Protein AF-A0A1E4TMN1-F1 (afdb_monomer_lite)

Radius of gyration: 14.39 Å; chains: 1; bounding box: 33×25×43 Å

Structure (mmCIF, N/CA/C/O backbone):
data_AF-A0A1E4TMN1-F1
#
_entry.id   AF-A0A1E4TMN1-F1
#
loop_
_atom_site.group_PDB
_atom_site.id
_atom_site.type_symbol
_atom_site.label_atom_id
_atom_site.label_alt_id
_atom_site.label_comp_id
_atom_site.label_asym_id
_atom_site.label_entity_id
_atom_site.label_seq_id
_atom_site.pdbx_PDB_ins_code
_atom_site.Cartn_x
_atom_site.Cartn_y
_atom_site.Cartn_z
_atom_site.occupancy
_atom_site.B_iso_or_equiv
_atom_site.auth_seq_id
_atom_site.auth_comp_id
_atom_site.auth_asym_id
_atom_site.auth_atom_id
_atom_site.pdbx_PDB_model_num
ATOM 1 N N . SER A 1 1 ? -0.418 -2.434 -22.686 1.00 53.75 1 SER A N 1
ATOM 2 C CA . SER A 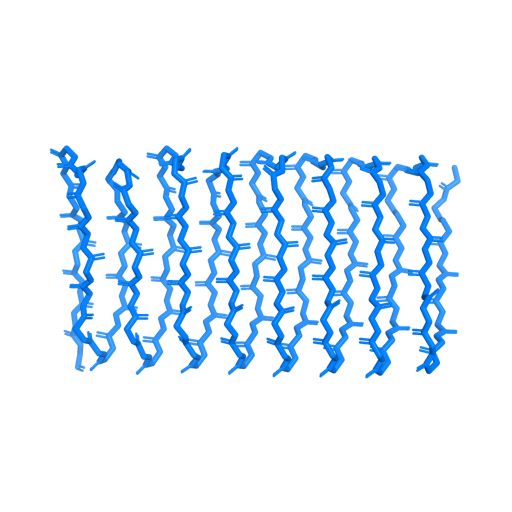1 1 ? 0.426 -3.579 -22.286 1.00 53.75 1 SER A CA 1
ATOM 3 C C . SER A 1 1 ? 0.476 -3.662 -20.768 1.00 53.75 1 SER A C 1
ATOM 5 O O . SER A 1 1 ? 0.519 -2.627 -20.107 1.00 53.75 1 SER A O 1
ATOM 7 N N . ALA A 1 2 ? 0.395 -4.876 -20.222 1.00 59.25 2 ALA A N 1
ATOM 8 C CA . ALA A 1 2 ? 0.500 -5.163 -18.793 1.00 59.25 2 ALA A CA 1
ATOM 9 C C . ALA A 1 2 ? 1.875 -5.804 -18.544 1.00 59.25 2 ALA A C 1
ATOM 11 O O . ALA A 1 2 ? 2.027 -6.998 -18.797 1.00 59.25 2 ALA A O 1
ATOM 12 N N . PRO A 1 3 ? 2.911 -5.026 -18.180 1.00 71.12 3 PRO A N 1
ATOM 13 C CA . PRO A 1 3 ? 4.220 -5.605 -17.929 1.00 71.12 3 PRO A CA 1
ATOM 14 C C . PRO A 1 3 ? 4.171 -6.442 -16.647 1.00 71.12 3 PRO A C 1
ATOM 16 O O . PRO A 1 3 ? 3.643 -5.999 -15.627 1.00 71.12 3 PRO A O 1
ATOM 19 N N . ALA A 1 4 ? 4.727 -7.648 -16.711 1.00 79.69 4 ALA A N 1
ATOM 20 C CA . ALA A 1 4 ? 4.981 -8.485 -15.550 1.00 79.69 4 ALA A CA 1
ATOM 21 C C . ALA A 1 4 ? 6.488 -8.489 -15.284 1.00 79.69 4 ALA A C 1
ATOM 23 O O . ALA A 1 4 ? 7.275 -8.711 -16.206 1.00 79.69 4 ALA A O 1
ATOM 24 N N . ALA A 1 5 ? 6.896 -8.229 -14.045 1.00 77.44 5 ALA A N 1
ATOM 25 C CA . ALA A 1 5 ? 8.299 -8.258 -13.653 1.00 77.44 5 ALA A CA 1
ATOM 26 C C . ALA A 1 5 ? 8.481 -9.060 -12.363 1.00 77.44 5 ALA A C 1
ATOM 28 O O . ALA A 1 5 ? 7.789 -8.830 -11.369 1.00 77.44 5 ALA A O 1
ATOM 29 N N . SER A 1 6 ? 9.441 -9.983 -12.390 1.00 81.94 6 SER A N 1
ATOM 30 C CA . SER A 1 6 ? 9.894 -10.744 -11.229 1.00 81.94 6 SER A CA 1
ATOM 31 C C . SER A 1 6 ? 11.381 -10.479 -11.027 1.00 81.94 6 SER A C 1
ATOM 33 O O . SER A 1 6 ? 12.163 -10.636 -11.964 1.00 81.94 6 SER A O 1
ATOM 35 N N . SER A 1 7 ? 11.780 -10.004 -9.851 1.00 77.12 7 SER A N 1
ATOM 36 C CA . SER A 1 7 ? 13.181 -9.673 -9.574 1.00 77.12 7 SER A CA 1
ATOM 37 C C . SER A 1 7 ? 13.478 -9.729 -8.083 1.00 77.12 7 SER A C 1
ATOM 39 O O . SER A 1 7 ? 12.655 -9.330 -7.271 1.00 77.12 7 SER A O 1
ATOM 41 N N . SER A 1 8 ? 14.689 -10.131 -7.710 1.00 71.25 8 SER A N 1
ATOM 42 C CA . SER A 1 8 ? 15.202 -9.930 -6.350 1.00 71.25 8 SER A CA 1
ATOM 43 C C . SER A 1 8 ? 15.513 -8.455 -6.036 1.00 71.25 8 SER A C 1
ATOM 45 O O . SER A 1 8 ? 15.741 -8.118 -4.878 1.00 71.25 8 SER A O 1
ATOM 47 N N . GLY A 1 9 ? 15.515 -7.577 -7.049 1.00 66.62 9 GLY A N 1
ATOM 48 C CA . GLY A 1 9 ? 15.847 -6.155 -6.945 1.00 66.62 9 GLY A CA 1
ATOM 49 C C . GLY A 1 9 ? 14.639 -5.213 -7.017 1.00 66.62 9 GLY A C 1
ATOM 50 O O . GLY A 1 9 ? 13.592 -5.465 -6.423 1.00 66.62 9 GLY A O 1
ATOM 51 N N . VAL A 1 10 ? 14.814 -4.100 -7.738 1.00 71.69 10 VAL A N 1
ATOM 52 C CA . VAL A 1 10 ? 13.868 -2.976 -7.870 1.00 71.69 10 VAL A CA 1
ATOM 53 C C . VAL A 1 10 ? 13.057 -3.049 -9.173 1.00 71.69 10 VAL A C 1
ATOM 55 O O . VAL A 1 10 ? 13.424 -2.379 -10.143 1.00 71.69 10 VAL A O 1
ATOM 58 N N . PRO A 1 11 ? 11.962 -3.825 -9.285 1.00 75.94 11 PRO A N 1
ATOM 59 C CA . PRO A 1 11 ? 11.100 -3.668 -10.444 1.00 75.94 11 PRO A CA 1
ATOM 60 C C . PRO A 1 11 ? 10.371 -2.318 -10.369 1.00 75.94 11 PRO A C 1
ATOM 62 O O . PRO A 1 11 ? 9.778 -1.960 -9.348 1.00 75.94 11 PRO A O 1
ATOM 65 N N . SER A 1 12 ? 10.422 -1.564 -11.468 1.00 75.62 12 SER A N 1
ATOM 66 C CA . SER A 1 12 ? 9.758 -0.268 -11.602 1.00 75.62 12 SER A CA 1
ATOM 67 C C . SER A 1 12 ? 8.979 -0.188 -12.910 1.00 75.62 12 SER A C 1
ATOM 69 O O . SER A 1 12 ? 9.417 -0.699 -13.940 1.00 75.62 12 SER A O 1
ATOM 71 N N . SER A 1 13 ? 7.813 0.458 -12.900 1.00 74.19 13 SER A N 1
ATOM 72 C CA . SER A 1 13 ? 7.108 0.826 -14.135 1.00 74.19 13 SER A CA 1
ATOM 73 C C . SER A 1 13 ? 6.556 2.246 -14.085 1.00 74.19 13 SER A C 1
ATOM 75 O O . SER A 1 13 ? 6.042 2.715 -13.068 1.00 74.19 13 SER A O 1
ATOM 77 N N . GLY A 1 14 ? 6.652 2.937 -15.223 1.00 71.38 14 GLY A N 1
ATOM 78 C CA . GLY A 1 14 ? 6.198 4.318 -15.387 1.00 71.38 14 GLY A CA 1
ATOM 79 C C . GLY A 1 14 ? 4.684 4.432 -15.573 1.00 71.38 14 GLY A C 1
ATOM 80 O O . GLY A 1 14 ? 3.963 4.736 -14.624 1.00 71.38 14 GLY A O 1
ATOM 81 N N . ARG A 1 15 ? 4.205 4.231 -16.809 1.00 77.38 15 ARG A N 1
ATOM 82 C CA . ARG A 1 15 ? 2.779 4.219 -17.177 1.00 77.38 15 ARG A CA 1
ATOM 83 C C . ARG A 1 15 ? 2.390 2.837 -17.678 1.00 77.38 15 ARG A C 1
ATOM 85 O O . ARG A 1 15 ? 2.924 2.366 -18.678 1.00 77.38 15 ARG A O 1
ATOM 92 N N . SER A 1 16 ? 1.451 2.190 -17.009 1.00 77.19 16 SER A N 1
ATOM 93 C CA . SER A 1 16 ? 0.933 0.881 -17.420 1.00 77.19 16 SER A CA 1
ATOM 94 C C . SER A 1 16 ? -0.502 0.730 -16.950 1.00 77.19 16 SER A C 1
ATOM 96 O O . SER A 1 16 ? -0.880 1.350 -15.971 1.00 77.19 16 SER A O 1
ATOM 98 N N . SER A 1 17 ? -1.324 -0.063 -17.629 1.00 78.94 17 SER A N 1
ATOM 99 C CA . SER A 1 17 ? -2.725 -0.224 -17.213 1.00 78.94 17 SER A CA 1
ATOM 100 C C . SER A 1 17 ? -2.836 -1.086 -15.948 1.00 78.94 17 SER A C 1
ATOM 102 O O . SER A 1 17 ? -3.490 -0.697 -14.984 1.00 78.94 17 SER A O 1
ATOM 104 N N . ALA A 1 18 ? -2.158 -2.236 -15.945 1.00 83.81 18 ALA A N 1
ATOM 105 C CA . ALA A 1 18 ? -2.211 -3.223 -14.867 1.00 83.81 18 ALA A CA 1
ATOM 106 C C . ALA A 1 18 ? -0.893 -4.022 -14.791 1.00 83.81 18 ALA A C 1
ATOM 108 O O . ALA A 1 18 ? -0.849 -5.178 -15.203 1.00 83.81 18 ALA A O 1
ATOM 109 N N . PRO A 1 19 ? 0.224 -3.398 -14.380 1.00 83.25 19 PRO A N 1
ATOM 110 C CA . PRO A 1 19 ? 1.479 -4.105 -14.204 1.00 83.25 19 PRO A CA 1
ATOM 111 C C . PRO A 1 19 ? 1.408 -5.048 -12.995 1.00 83.25 19 PRO A C 1
ATOM 113 O O . PRO A 1 19 ? 0.730 -4.749 -12.006 1.00 83.25 19 PRO A O 1
ATOM 116 N N . VAL A 1 20 ? 2.137 -6.160 -13.073 1.00 87.19 20 VAL A N 1
ATOM 117 C CA . VAL A 1 20 ? 2.244 -7.147 -11.992 1.00 87.19 20 VAL A CA 1
ATOM 118 C C . VAL A 1 20 ? 3.702 -7.272 -11.565 1.00 87.19 20 VAL A C 1
ATOM 120 O O . VAL A 1 20 ? 4.576 -7.542 -12.389 1.00 87.19 20 VAL A O 1
ATOM 123 N N . PHE A 1 21 ? 3.963 -7.094 -10.273 1.00 82.88 21 PHE A N 1
ATOM 124 C CA . PHE A 1 21 ? 5.300 -7.198 -9.695 1.00 82.88 21 PHE A CA 1
ATOM 125 C C . PHE A 1 21 ? 5.382 -8.323 -8.680 1.00 82.88 21 PHE A C 1
ATOM 127 O O . PHE A 1 21 ? 4.529 -8.432 -7.799 1.00 82.88 21 PHE A O 1
ATOM 134 N N . SER A 1 22 ? 6.466 -9.087 -8.761 1.00 85.06 22 SER A N 1
ATOM 135 C CA . SER A 1 22 ? 6.926 -9.966 -7.692 1.00 85.06 22 SER A CA 1
ATOM 136 C C . SER A 1 22 ? 8.367 -9.600 -7.345 1.00 85.06 22 SER A C 1
ATOM 138 O O . SER A 1 22 ? 9.235 -9.608 -8.220 1.00 85.06 22 SER A O 1
ATOM 140 N N . SER A 1 23 ? 8.640 -9.206 -6.100 1.00 81.88 23 SER A N 1
ATOM 141 C CA . SER A 1 23 ? 10.012 -8.894 -5.689 1.00 81.88 23 SER A CA 1
ATOM 142 C C . SER A 1 23 ? 10.305 -9.181 -4.228 1.00 81.88 23 SER A C 1
ATOM 144 O O . SER A 1 23 ? 9.554 -8.796 -3.339 1.00 81.88 23 SER A O 1
ATOM 146 N N . SER A 1 24 ? 11.458 -9.784 -3.954 1.00 79.12 24 SER A N 1
ATOM 147 C CA . SER A 1 24 ? 11.960 -9.942 -2.583 1.00 79.12 24 SER A CA 1
ATOM 148 C C . SER A 1 24 ? 12.441 -8.620 -1.965 1.00 79.12 24 SER A C 1
ATOM 150 O O . SER A 1 24 ? 12.603 -8.546 -0.752 1.00 79.12 24 SER A O 1
ATOM 152 N N . GLY A 1 25 ? 12.658 -7.589 -2.786 1.00 77.44 25 GLY A N 1
ATOM 153 C CA . GLY A 1 25 ? 13.148 -6.272 -2.397 1.00 77.44 25 GLY A CA 1
ATOM 154 C C . GLY A 1 25 ? 12.061 -5.202 -2.461 1.00 77.44 25 GLY A C 1
ATOM 155 O O . GLY A 1 25 ? 11.095 -5.217 -1.706 1.00 77.44 25 GLY A O 1
ATOM 156 N N . VAL A 1 26 ? 12.237 -4.214 -3.329 1.00 76.19 26 VAL A N 1
ATOM 157 C CA . VAL A 1 26 ? 11.411 -3.001 -3.345 1.00 76.19 26 VAL A CA 1
ATOM 158 C C . VAL A 1 26 ? 10.762 -2.817 -4.709 1.00 76.19 26 VAL A C 1
ATOM 160 O O . VAL A 1 26 ? 11.448 -2.720 -5.713 1.00 76.19 26 VAL A O 1
ATOM 163 N N . ALA A 1 27 ? 9.436 -2.772 -4.776 1.00 78.62 27 ALA A N 1
ATOM 164 C CA . ALA A 1 27 ? 8.714 -2.601 -6.039 1.00 78.62 27 ALA A CA 1
ATOM 165 C C . ALA A 1 27 ? 8.127 -1.190 -6.125 1.00 78.62 27 ALA A C 1
ATOM 167 O O . ALA A 1 27 ? 7.556 -0.709 -5.147 1.00 78.62 27 ALA A O 1
ATOM 168 N N . SER A 1 28 ? 8.232 -0.529 -7.280 1.00 77.31 28 SER A N 1
ATOM 169 C CA . SER A 1 28 ? 7.686 0.820 -7.461 1.00 77.31 28 SER A CA 1
ATOM 170 C C . SER A 1 28 ? 6.846 0.964 -8.727 1.00 77.31 28 SER A C 1
ATOM 172 O O . SER A 1 28 ? 7.121 0.362 -9.762 1.00 77.31 28 SER A O 1
ATOM 174 N N . SER A 1 29 ? 5.798 1.785 -8.690 1.00 75.75 29 SER A N 1
ATOM 175 C CA . SER A 1 29 ? 5.132 2.235 -9.920 1.00 75.75 29 SER A CA 1
ATOM 176 C C . SER A 1 29 ? 4.629 3.660 -9.833 1.00 75.75 29 SER A C 1
ATOM 178 O O . SER A 1 29 ? 4.069 4.087 -8.823 1.00 75.75 29 SER A O 1
ATOM 180 N N . GLY A 1 30 ? 4.777 4.382 -10.944 1.00 71.12 30 GLY A N 1
ATOM 181 C CA . GLY A 1 30 ? 4.406 5.791 -11.044 1.00 71.12 30 GLY A CA 1
ATOM 182 C C . GLY A 1 30 ? 2.911 6.021 -11.274 1.00 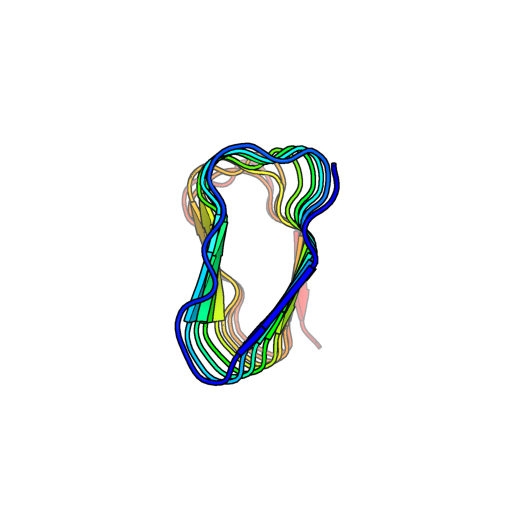71.12 30 GLY A C 1
ATOM 183 O O . GLY A 1 30 ? 2.246 6.677 -10.467 1.00 71.12 30 GLY A O 1
ATOM 184 N N . ARG A 1 31 ? 2.385 5.538 -12.406 1.00 79.38 31 ARG A N 1
ATOM 185 C CA . ARG A 1 31 ? 0.991 5.728 -12.832 1.00 79.38 31 ARG A CA 1
ATOM 186 C C . ARG A 1 31 ? 0.423 4.436 -13.394 1.00 79.38 31 ARG A C 1
ATOM 188 O O . ARG A 1 31 ? 0.840 3.989 -14.462 1.00 79.38 31 ARG A O 1
ATOM 195 N N . SER A 1 32 ? -0.567 3.889 -12.706 1.00 80.56 32 SER A N 1
ATOM 196 C CA . SER A 1 32 ? -1.270 2.701 -13.167 1.00 80.56 32 SER A CA 1
ATOM 197 C C . SER A 1 32 ? -2.765 2.786 -12.904 1.00 80.56 32 SER A C 1
ATOM 199 O O . SER A 1 32 ? -3.196 3.630 -12.133 1.00 80.56 32 SER A O 1
ATOM 201 N N . SER A 1 33 ? -3.584 1.970 -13.557 1.00 81.81 33 SER A N 1
ATOM 202 C CA . SER A 1 33 ? -5.006 1.874 -13.208 1.00 81.81 33 SER A CA 1
ATOM 203 C C . SER A 1 33 ? -5.176 0.907 -12.036 1.00 81.81 33 SER A C 1
ATOM 205 O O . SER A 1 33 ? -5.641 1.304 -10.966 1.00 81.81 33 SER A O 1
ATOM 207 N N . SER A 1 34 ? -4.716 -0.336 -12.198 1.00 85.50 34 SER A N 1
ATOM 208 C CA . SER A 1 34 ? -4.815 -1.385 -11.174 1.00 85.50 34 SER A CA 1
ATOM 209 C C . SER A 1 34 ? -3.545 -2.245 -11.150 1.00 85.50 34 SER A C 1
ATOM 211 O O . SER A 1 34 ? -3.497 -3.326 -11.731 1.00 85.50 34 SER A O 1
ATOM 213 N N . PRO A 1 35 ? -2.448 -1.726 -10.575 1.00 85.38 35 PRO A N 1
ATOM 214 C CA . PRO A 1 35 ? -1.230 -2.505 -10.389 1.00 85.38 35 PRO A CA 1
ATOM 215 C C . PRO A 1 35 ? -1.394 -3.541 -9.268 1.00 85.38 35 PRO A C 1
ATOM 217 O O . PRO A 1 35 ? -2.051 -3.273 -8.258 1.00 85.38 35 PRO A O 1
ATOM 220 N N . VAL A 1 36 ? -0.728 -4.685 -9.418 1.00 88.38 36 VAL A N 1
ATOM 221 C CA . VAL A 1 36 ? -0.628 -5.717 -8.377 1.00 88.38 36 VAL A CA 1
ATOM 222 C C . VAL A 1 36 ? 0.836 -5.884 -7.992 1.00 88.38 36 VAL A C 1
ATOM 224 O O . VAL A 1 36 ? 1.687 -6.095 -8.855 1.00 88.38 36 VAL A O 1
ATOM 227 N N . ALA A 1 37 ? 1.144 -5.790 -6.701 1.00 85.56 37 ALA A N 1
ATOM 228 C CA . ALA A 1 37 ? 2.497 -5.969 -6.190 1.00 85.56 37 ALA A CA 1
ATOM 229 C C . ALA A 1 37 ? 2.519 -7.010 -5.070 1.00 85.56 37 ALA A C 1
ATOM 231 O O . ALA A 1 37 ? 1.834 -6.859 -4.060 1.00 85.56 37 ALA A O 1
ATOM 232 N N . SER A 1 38 ? 3.343 -8.041 -5.241 1.00 86.69 38 SER A N 1
ATOM 233 C CA . SER A 1 38 ? 3.695 -8.998 -4.193 1.00 86.69 38 SER A CA 1
ATOM 234 C C . SER A 1 38 ? 5.157 -8.809 -3.815 1.00 86.69 38 SER A C 1
ATOM 236 O O . SER A 1 38 ? 6.031 -8.859 -4.683 1.00 86.69 38 SER A O 1
ATOM 238 N N . SER A 1 39 ? 5.444 -8.544 -2.541 1.00 82.56 39 SER A N 1
ATOM 239 C CA . SER A 1 39 ? 6.822 -8.305 -2.127 1.00 82.56 39 SER A CA 1
ATOM 240 C C . SER A 1 39 ? 7.133 -8.646 -0.679 1.00 82.56 39 SER A C 1
ATOM 242 O O . SER A 1 39 ? 6.414 -8.250 0.230 1.00 82.56 39 SER A O 1
ATOM 244 N N . SER A 1 40 ? 8.266 -9.300 -0.441 1.00 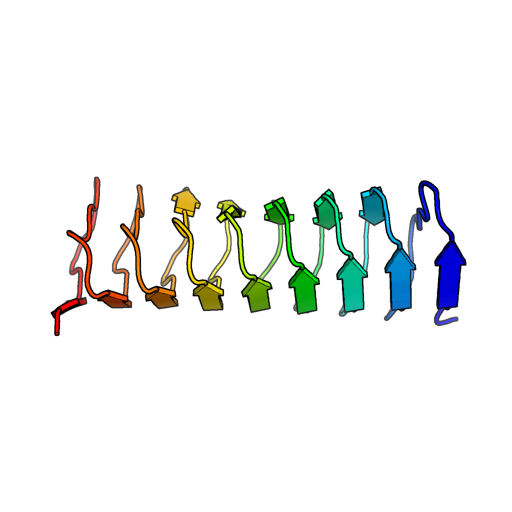81.69 40 SER A N 1
ATOM 245 C CA . SER A 1 40 ? 8.780 -9.505 0.919 1.00 81.69 40 SER A CA 1
ATOM 246 C C . SER A 1 40 ? 9.364 -8.229 1.544 1.00 81.69 40 SER A C 1
ATOM 248 O O . SER A 1 40 ? 9.559 -8.203 2.755 1.00 81.69 40 SER A O 1
ATOM 250 N N . GLY A 1 41 ? 9.627 -7.183 0.751 1.00 80.62 41 GLY A N 1
ATOM 251 C CA . GLY A 1 41 ? 10.203 -5.917 1.209 1.00 80.62 41 GLY A CA 1
ATOM 252 C C . GLY A 1 41 ? 9.198 -4.766 1.196 1.00 80.62 41 GLY A C 1
ATOM 253 O O . GLY A 1 41 ? 8.178 -4.839 1.878 1.00 80.62 41 GLY A O 1
ATOM 254 N N . VAL A 1 42 ? 9.501 -3.670 0.486 1.00 81.00 42 VAL A N 1
ATOM 255 C CA . VAL A 1 42 ? 8.688 -2.438 0.540 1.00 81.00 42 VAL A CA 1
ATOM 256 C C . VAL A 1 42 ? 8.107 -2.033 -0.820 1.00 81.00 42 VAL A C 1
ATOM 258 O O . VAL A 1 42 ? 8.760 -1.335 -1.600 1.00 81.00 42 VAL A O 1
ATOM 261 N N . PRO A 1 43 ? 6.881 -2.474 -1.163 1.00 82.06 43 PRO A N 1
ATOM 262 C CA . PRO A 1 43 ? 6.216 -2.019 -2.374 1.00 82.06 43 PRO A CA 1
ATOM 263 C C . PRO A 1 43 ? 5.603 -0.621 -2.184 1.00 82.06 43 PRO A C 1
ATOM 265 O O . PRO A 1 43 ? 4.913 -0.346 -1.201 1.00 82.06 43 PRO A O 1
ATOM 268 N N . SER A 1 44 ? 5.817 0.262 -3.161 1.00 83.06 44 SER A N 1
ATOM 269 C CA . SER A 1 44 ? 5.310 1.637 -3.173 1.00 83.06 44 SER A CA 1
ATOM 270 C C . SER A 1 44 ? 4.645 1.968 -4.508 1.00 83.06 44 SER A C 1
ATOM 272 O O . SER A 1 44 ? 5.290 1.977 -5.556 1.00 83.06 44 SER A O 1
ATOM 274 N N . LEU A 1 45 ? 3.341 2.251 -4.498 1.00 77.94 45 LEU A N 1
ATOM 275 C CA . LEU A 1 45 ? 2.600 2.606 -5.716 1.00 77.94 45 LEU A CA 1
ATOM 276 C C . LEU A 1 45 ? 2.058 4.028 -5.595 1.00 77.94 45 LEU A C 1
ATOM 278 O O . LEU A 1 45 ? 1.370 4.378 -4.634 1.00 77.94 45 LEU A O 1
ATOM 282 N N . GLY A 1 46 ? 2.376 4.846 -6.597 1.00 76.81 46 GLY A N 1
ATOM 283 C CA . GLY A 1 46 ? 2.026 6.258 -6.652 1.00 76.81 46 GLY A CA 1
ATOM 284 C C . GLY A 1 46 ? 0.558 6.500 -6.999 1.00 76.81 46 GLY A C 1
ATOM 285 O O . GLY A 1 46 ? -0.333 6.319 -6.171 1.00 76.81 46 GLY A O 1
ATOM 286 N N . ARG A 1 47 ? 0.309 7.000 -8.216 1.00 82.38 47 ARG A N 1
ATOM 287 C CA . ARG A 1 47 ? -1.040 7.340 -8.693 1.00 82.38 47 ARG A CA 1
ATOM 288 C C . ARG A 1 47 ? -1.703 6.107 -9.291 1.00 82.38 47 ARG A C 1
ATOM 290 O O . ARG A 1 47 ? -1.360 5.737 -10.415 1.00 82.38 47 ARG A O 1
ATOM 297 N N . SER A 1 48 ? -2.644 5.524 -8.556 1.00 82.56 48 SER A N 1
ATOM 298 C CA . SER A 1 48 ? -3.414 4.371 -9.023 1.00 82.56 48 SER A CA 1
ATOM 299 C C . SER A 1 48 ? -4.905 4.505 -8.744 1.00 82.56 48 SER A C 1
ATOM 301 O O . SER A 1 48 ? -5.305 5.275 -7.885 1.00 82.56 48 SER A O 1
ATOM 303 N N . SER A 1 49 ? -5.762 3.788 -9.462 1.00 83.00 49 SER A N 1
ATOM 304 C CA . SER A 1 49 ? -7.187 3.751 -9.105 1.00 83.00 49 SER A CA 1
ATOM 305 C C . SER A 1 49 ? -7.393 2.768 -7.952 1.00 83.00 49 SER A C 1
ATOM 307 O O . SER A 1 49 ? -7.808 3.163 -6.864 1.00 83.00 49 SER A O 1
ATOM 309 N N . ALA A 1 50 ? -7.005 1.510 -8.162 1.00 86.69 50 ALA A N 1
ATOM 310 C CA . ALA A 1 50 ? -7.192 0.425 -7.201 1.00 86.69 50 ALA A CA 1
ATOM 311 C C . ALA A 1 50 ? -5.973 -0.515 -7.208 1.00 86.69 50 ALA A C 1
ATOM 313 O O . ALA A 1 50 ? -5.995 -1.551 -7.879 1.00 86.69 50 ALA A O 1
ATOM 314 N N . PRO A 1 51 ? -4.862 -0.124 -6.559 1.00 86.75 51 PRO A N 1
ATOM 315 C CA . PRO A 1 51 ? -3.707 -0.997 -6.418 1.00 86.75 51 PRO A CA 1
ATOM 316 C C . PRO A 1 51 ? -3.964 -2.091 -5.375 1.00 86.75 51 PRO A C 1
ATOM 318 O O . PRO A 1 51 ? -4.611 -1.842 -4.355 1.00 86.75 51 PRO A O 1
ATOM 321 N N . VAL A 1 52 ? -3.391 -3.272 -5.603 1.00 90.44 52 VAL A N 1
ATOM 322 C CA . VAL A 1 52 ? -3.424 -4.390 -4.652 1.00 90.44 52 VAL A CA 1
ATOM 323 C C . VAL A 1 52 ? -2.005 -4.736 -4.220 1.00 90.44 52 VAL A C 1
ATOM 325 O O . VAL A 1 52 ? -1.123 -4.950 -5.056 1.00 90.44 52 VAL A O 1
ATOM 328 N N . PHE A 1 53 ? -1.798 -4.812 -2.909 1.00 86.62 53 PHE A N 1
ATOM 329 C CA . PHE A 1 53 ? -0.521 -5.144 -2.295 1.00 86.62 53 PHE A CA 1
ATOM 330 C C . PHE A 1 53 ? -0.624 -6.415 -1.459 1.00 86.62 53 PHE A C 1
ATOM 332 O O . PHE A 1 53 ? -1.496 -6.523 -0.597 1.00 86.62 53 PHE A O 1
ATOM 339 N N . SER A 1 54 ? 0.330 -7.319 -1.660 1.00 89.38 54 SER A N 1
ATOM 340 C CA . SER A 1 54 ? 0.627 -8.423 -0.752 1.00 89.38 54 SER A CA 1
ATOM 341 C C . SER A 1 54 ? 2.067 -8.277 -0.275 1.00 89.38 54 SER A C 1
ATOM 343 O O . SER A 1 54 ? 2.989 -8.302 -1.095 1.00 89.38 54 SER A O 1
ATOM 345 N N . SER A 1 55 ? 2.297 -8.039 1.018 1.00 85.38 55 SER A N 1
ATOM 346 C CA . SER A 1 55 ? 3.665 -7.829 1.495 1.00 85.38 55 SER A CA 1
ATOM 347 C C . SER A 1 55 ? 3.941 -8.253 2.924 1.00 85.38 55 SER A C 1
ATOM 349 O O . SER A 1 55 ? 3.227 -7.881 3.846 1.00 85.38 55 SER A O 1
ATOM 351 N N . SER A 1 56 ? 5.062 -8.931 3.143 1.00 84.62 56 SER A N 1
ATOM 352 C CA . SER A 1 56 ? 5.545 -9.216 4.499 1.00 84.62 56 SER A CA 1
ATOM 353 C C . SER A 1 56 ? 6.163 -7.990 5.192 1.00 84.62 56 SER A C 1
ATOM 355 O O . SER A 1 56 ? 6.344 -8.021 6.404 1.00 84.62 56 SER A O 1
ATOM 357 N N . GLY A 1 57 ? 6.469 -6.920 4.447 1.00 83.38 57 GLY A N 1
ATOM 358 C CA . GLY A 1 57 ? 7.120 -5.708 4.941 1.00 83.38 57 GLY A CA 1
ATOM 359 C C . GLY A 1 57 ? 6.199 -4.485 4.979 1.00 83.38 57 GLY A C 1
ATOM 360 O O . GLY A 1 57 ? 5.066 -4.542 5.450 1.00 83.38 57 GLY A O 1
ATOM 361 N N . VAL A 1 58 ? 6.707 -3.338 4.528 1.00 84.06 58 VAL A N 1
ATOM 362 C CA . VAL A 1 58 ? 6.004 -2.044 4.582 1.00 84.06 58 VAL A CA 1
ATOM 363 C C . VAL A 1 58 ? 5.449 -1.720 3.202 1.00 84.06 58 VAL A C 1
ATOM 365 O O . VAL A 1 58 ? 6.207 -1.451 2.275 1.00 84.06 58 VAL A O 1
ATOM 368 N N . ALA A 1 59 ? 4.127 -1.703 3.059 1.00 86.56 59 ALA A N 1
ATOM 369 C CA . ALA A 1 59 ? 3.473 -1.333 1.806 1.00 86.56 59 ALA A CA 1
ATOM 370 C C . ALA A 1 59 ? 2.950 0.106 1.874 1.00 86.56 59 ALA A C 1
ATOM 372 O O . ALA A 1 59 ? 2.356 0.501 2.877 1.00 86.56 59 ALA A O 1
ATOM 373 N N . SER A 1 60 ? 3.144 0.897 0.816 1.00 86.88 60 SER A N 1
ATOM 374 C CA . SER A 1 60 ? 2.711 2.300 0.803 1.00 86.88 60 SER A CA 1
ATOM 375 C C . SER A 1 60 ? 1.992 2.716 -0.478 1.00 86.88 60 SER A C 1
ATOM 377 O O . SER A 1 60 ? 2.377 2.333 -1.586 1.00 86.88 60 SER A O 1
ATOM 379 N N . SER A 1 61 ? 0.958 3.553 -0.335 1.00 85.25 61 SER A N 1
ATOM 380 C CA . SER A 1 61 ? 0.322 4.235 -1.465 1.00 85.25 61 SER A CA 1
ATOM 381 C C . SER A 1 61 ? -0.072 5.680 -1.153 1.00 85.25 61 SER A C 1
ATOM 383 O O . SER A 1 61 ? -0.545 5.996 -0.068 1.00 85.25 61 SER A O 1
ATOM 385 N N . VAL A 1 62 ? 0.133 6.601 -2.101 1.00 78.31 62 VAL A N 1
ATOM 386 C CA . VAL A 1 62 ? 0.038 8.052 -1.813 1.00 78.31 62 VAL A CA 1
ATOM 387 C C . VAL A 1 62 ? -1.113 8.753 -2.529 1.00 78.31 62 VAL A C 1
ATOM 389 O O . VAL A 1 62 ? -1.622 9.755 -2.034 1.00 78.31 62 VAL A O 1
ATOM 392 N N . ARG A 1 63 ? -1.497 8.307 -3.727 1.00 81.69 63 ARG A N 1
ATOM 393 C CA . ARG A 1 63 ? -2.566 8.941 -4.518 1.00 81.69 63 ARG A CA 1
ATOM 394 C C . ARG A 1 63 ? -3.411 7.873 -5.185 1.00 81.69 63 ARG A C 1
ATOM 396 O O . ARG A 1 63 ? -3.516 7.849 -6.414 1.00 81.69 63 ARG A O 1
ATOM 403 N N . SER A 1 64 ? -3.961 6.999 -4.356 1.00 81.94 64 SER A N 1
ATOM 404 C CA . SER A 1 64 ? -4.831 5.931 -4.812 1.00 81.94 64 SER A CA 1
ATOM 405 C C . SER A 1 64 ? -6.274 6.191 -4.425 1.00 81.94 64 SER A C 1
ATOM 407 O O . SER A 1 64 ? -6.540 6.796 -3.398 1.00 81.94 64 SER A O 1
ATOM 409 N N . SER A 1 65 ? -7.233 5.772 -5.245 1.00 82.62 65 SER A N 1
ATOM 410 C CA . SER A 1 65 ? -8.642 5.932 -4.867 1.00 82.62 65 SER A CA 1
ATOM 411 C C . SER A 1 65 ? -9.005 4.928 -3.771 1.00 82.62 65 SER A C 1
ATOM 413 O O . SER A 1 65 ? -9.468 5.324 -2.703 1.00 82.62 65 SER A O 1
ATOM 415 N N . ALA A 1 66 ? -8.717 3.646 -4.007 1.00 86.44 66 ALA A N 1
ATOM 416 C CA . ALA A 1 66 ? -9.045 2.551 -3.096 1.00 86.44 66 ALA A CA 1
ATOM 417 C C . ALA A 1 66 ? -7.932 1.484 -3.087 1.00 86.44 66 ALA A C 1
ATOM 419 O O . ALA A 1 66 ? -8.055 0.450 -3.745 1.00 86.44 66 ALA A O 1
ATOM 420 N N . PRO A 1 67 ? -6.796 1.743 -2.418 1.00 87.44 67 PRO A N 1
ATOM 421 C CA . PRO A 1 67 ? -5.735 0.757 -2.288 1.00 87.44 67 PRO A CA 1
A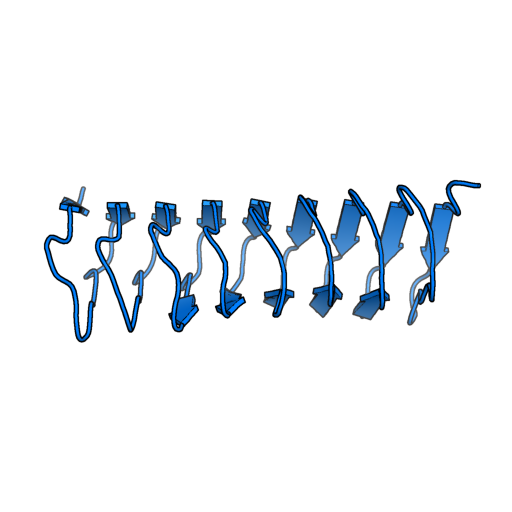TOM 422 C C . PRO A 1 67 ? -6.141 -0.367 -1.329 1.00 87.44 67 PRO A C 1
ATOM 424 O O . PRO A 1 67 ? -6.699 -0.114 -0.260 1.00 87.44 67 PRO A O 1
ATOM 427 N N . VAL A 1 68 ? -5.813 -1.603 -1.703 1.00 91.88 68 VAL A N 1
ATOM 428 C CA . VAL A 1 68 ? -6.020 -2.791 -0.870 1.00 91.88 68 VAL A CA 1
ATOM 429 C C . VAL A 1 68 ? -4.671 -3.328 -0.416 1.00 91.88 68 VAL A C 1
ATOM 431 O O . VAL A 1 68 ? -3.791 -3.592 -1.239 1.00 91.88 68 VAL A O 1
ATOM 434 N N . PHE A 1 69 ? -4.517 -3.511 0.891 1.00 89.19 69 PHE A N 1
ATOM 435 C CA . PHE A 1 69 ? -3.310 -4.044 1.505 1.00 89.19 69 PHE A CA 1
ATOM 436 C C . PHE A 1 69 ? -3.609 -5.343 2.249 1.00 89.19 69 PHE A C 1
ATOM 438 O O . PHE A 1 69 ? -4.445 -5.378 3.151 1.00 89.19 69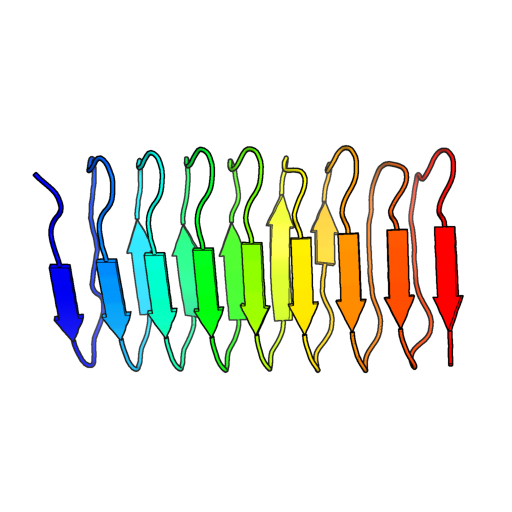 PHE A O 1
ATOM 445 N N . SER A 1 70 ? -2.862 -6.389 1.917 1.00 90.38 70 SER A N 1
ATOM 446 C CA . SER A 1 70 ? -2.686 -7.572 2.751 1.00 90.38 70 SER A CA 1
ATOM 447 C C . SER A 1 70 ? -1.222 -7.613 3.160 1.00 90.38 70 SER A C 1
ATOM 449 O O . SER A 1 70 ? -0.337 -7.728 2.309 1.00 90.38 70 SER A O 1
ATOM 451 N N . SER A 1 71 ? -0.937 -7.403 4.441 1.00 84.19 71 SER A N 1
ATOM 452 C CA . SER A 1 71 ? 0.446 -7.309 4.891 1.00 84.19 71 SER A CA 1
ATOM 453 C C . SER A 1 71 ? 0.676 -7.966 6.237 1.00 84.19 71 SER A C 1
ATOM 455 O O . SER A 1 71 ? -0.220 -8.024 7.059 1.00 84.19 71 SER A O 1
ATOM 457 N N . SER A 1 72 ? 1.886 -8.452 6.485 1.00 83.50 72 SER A N 1
ATOM 458 C CA . SER A 1 72 ? 2.299 -8.806 7.848 1.00 83.50 72 SER A CA 1
ATOM 459 C C . SER A 1 72 ? 2.937 -7.622 8.591 1.00 83.50 72 SER A C 1
ATOM 461 O O . SER A 1 72 ? 3.129 -7.683 9.804 1.00 83.50 72 SER A O 1
ATOM 463 N N . GLY A 1 73 ? 3.265 -6.541 7.877 1.00 82.25 73 GLY A N 1
ATOM 464 C CA . GLY A 1 73 ? 3.968 -5.377 8.404 1.00 82.25 73 GLY A CA 1
ATOM 465 C C . GLY A 1 73 ? 3.083 -4.137 8.516 1.00 82.25 73 GLY A C 1
ATOM 466 O O . GLY A 1 73 ? 1.996 -4.162 9.087 1.00 82.25 73 GLY A O 1
ATOM 467 N N . VAL A 1 74 ? 3.564 -2.999 8.029 1.00 84.25 74 VAL A N 1
ATOM 468 C CA . VAL A 1 74 ? 2.959 -1.687 8.315 1.00 84.25 74 VAL A CA 1
ATOM 469 C C . VAL A 1 74 ? 2.443 -1.081 7.011 1.00 84.25 74 VAL A C 1
ATOM 471 O O . VAL A 1 74 ? 3.210 -0.430 6.302 1.00 84.25 74 VAL A O 1
ATOM 474 N N . PRO A 1 75 ? 1.172 -1.302 6.629 1.00 84.81 75 PRO A N 1
ATOM 475 C CA . PRO A 1 75 ? 0.616 -0.640 5.461 1.00 84.81 75 PRO A CA 1
ATOM 476 C C . PRO A 1 75 ? 0.316 0.831 5.773 1.00 84.81 75 PRO A C 1
ATOM 478 O O . PRO A 1 75 ? -0.260 1.160 6.812 1.00 84.81 75 PRO A O 1
ATOM 481 N N . SER A 1 76 ? 0.684 1.719 4.851 1.00 85.69 76 SER A N 1
ATOM 482 C CA . SER A 1 76 ? 0.436 3.155 4.959 1.00 85.69 76 SER A CA 1
ATOM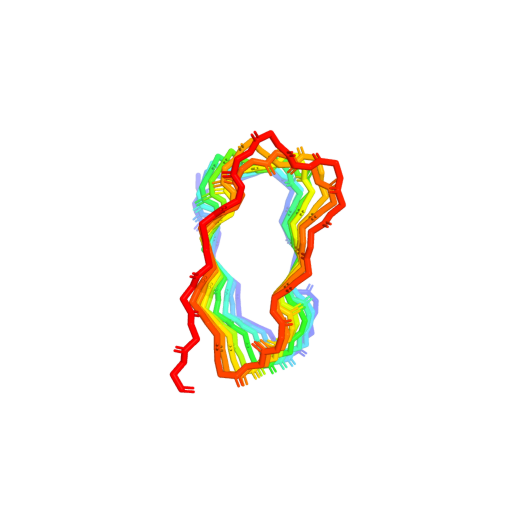 483 C C . SER A 1 76 ? -0.227 3.698 3.699 1.00 85.69 76 SER A C 1
ATOM 485 O O . SER A 1 76 ? 0.193 3.402 2.580 1.00 85.69 76 SER A O 1
ATOM 487 N N . SER A 1 77 ? -1.261 4.523 3.865 1.00 84.25 77 SER A N 1
ATOM 488 C CA . SER A 1 77 ? -1.893 5.199 2.732 1.00 84.25 77 SER A CA 1
ATOM 489 C C . SER A 1 77 ? -2.164 6.670 3.000 1.00 84.25 77 SER A C 1
ATOM 491 O O . SER A 1 77 ? -2.650 7.032 4.071 1.00 84.25 77 SER A O 1
ATOM 493 N N . ALA A 1 78 ? -1.939 7.519 2.002 1.00 80.81 78 ALA A N 1
ATOM 494 C CA . ALA A 1 78 ? -2.322 8.928 2.043 1.00 80.81 78 ALA A CA 1
ATOM 495 C C . ALA A 1 78 ? -3.400 9.241 0.993 1.00 80.81 78 ALA A C 1
ATOM 497 O O . ALA A 1 78 ? -3.401 8.643 -0.081 1.00 80.81 78 ALA A O 1
ATOM 498 N N . TYR A 1 79 ? -4.300 10.184 1.285 1.00 72.44 79 TYR A N 1
ATOM 499 C CA . TYR A 1 79 ? -5.278 10.723 0.321 1.00 72.44 79 TYR A CA 1
ATOM 500 C C . TYR A 1 79 ? -6.135 9.654 -0.386 1.00 72.44 79 TYR A C 1
ATOM 502 O O . TYR A 1 79 ? -6.335 9.737 -1.597 1.00 72.44 79 TYR A O 1
ATOM 510 N N . SER A 1 80 ? -6.572 8.620 0.339 1.00 75.62 80 SER A N 1
ATOM 511 C CA . SER A 1 80 ? -7.219 7.430 -0.242 1.00 75.62 80 SER A CA 1
ATOM 512 C C . SER A 1 80 ? -8.391 6.933 0.620 1.00 75.62 80 SER A C 1
ATOM 514 O O . SER A 1 80 ? -8.654 7.473 1.687 1.00 75.62 80 SER A O 1
ATOM 516 N N . ALA A 1 81 ? -9.092 5.879 0.207 1.00 82.94 81 ALA A N 1
ATOM 517 C CA . ALA A 1 81 ? -9.937 5.071 1.094 1.00 82.94 81 ALA A CA 1
ATOM 518 C C . ALA A 1 81 ? -9.348 3.650 1.183 1.00 82.94 81 ALA A C 1
ATOM 520 O O . ALA A 1 81 ? -9.788 2.761 0.454 1.00 82.94 81 ALA A O 1
ATOM 521 N N . PRO A 1 82 ? -8.269 3.444 1.967 1.00 84.88 82 PRO A N 1
ATOM 522 C CA . PRO A 1 82 ? -7.591 2.157 2.008 1.00 84.88 82 PRO A CA 1
ATOM 523 C C . PRO A 1 82 ? -8.443 1.095 2.703 1.00 84.88 82 PRO A C 1
ATOM 525 O O . PRO A 1 82 ? -9.067 1.372 3.727 1.00 84.88 82 PRO A O 1
ATOM 528 N N . ALA A 1 83 ? -8.368 -0.133 2.198 1.00 89.69 83 ALA A N 1
ATOM 529 C CA . ALA A 1 83 ? -8.720 -1.331 2.947 1.00 89.69 83 ALA A CA 1
ATOM 530 C C . ALA A 1 83 ? -7.421 -2.061 3.305 1.00 89.69 83 ALA A C 1
ATOM 532 O O . ALA A 1 83 ? -6.683 -2.467 2.405 1.00 89.69 83 ALA A O 1
ATOM 533 N N . ALA A 1 84 ? -7.105 -2.205 4.592 1.00 86.88 84 ALA A N 1
ATOM 534 C CA . ALA A 1 84 ? -5.891 -2.896 5.019 1.00 86.88 84 ALA A CA 1
ATOM 535 C C . ALA A 1 84 ? -6.181 -4.003 6.032 1.00 86.88 84 ALA A C 1
ATOM 537 O O . ALA A 1 84 ? -6.819 -3.767 7.058 1.00 86.88 84 ALA A O 1
ATOM 538 N N . SER A 1 85 ? -5.643 -5.188 5.756 1.00 88.44 85 SER A N 1
ATOM 539 C CA . SER A 1 85 ? -5.534 -6.290 6.704 1.00 88.44 85 SER A CA 1
ATOM 540 C C . SER A 1 85 ? -4.066 -6.470 7.069 1.00 88.44 85 SER A C 1
ATOM 542 O O . SER A 1 85 ? -3.256 -6.741 6.177 1.00 88.44 85 SER A O 1
ATOM 544 N N . SER A 1 86 ? -3.711 -6.302 8.346 1.00 84.56 86 SER A N 1
ATOM 545 C CA . SER A 1 86 ? -2.327 -6.496 8.778 1.00 84.56 86 SER A CA 1
ATOM 546 C C . SER A 1 86 ? -2.129 -7.015 10.194 1.00 84.56 86 SER A C 1
ATOM 548 O O . SER A 1 86 ? -2.845 -6.624 11.097 1.00 84.56 86 SER A O 1
ATOM 550 N N . SER A 1 87 ? -1.099 -7.827 10.433 1.00 83.56 87 SER A N 1
ATOM 551 C CA . SER A 1 87 ? -0.643 -8.114 11.804 1.00 83.56 87 SER A CA 1
ATOM 552 C C . SER A 1 87 ? 0.092 -6.937 12.461 1.00 83.56 87 SER A C 1
ATOM 554 O O . SER A 1 87 ? 0.208 -6.902 13.682 1.00 83.56 87 SER A O 1
ATOM 556 N N . GLY A 1 88 ? 0.594 -5.979 11.673 1.00 81.38 88 GLY A N 1
ATOM 557 C CA . GLY A 1 88 ? 1.249 -4.761 12.159 1.00 81.38 88 GLY A CA 1
ATOM 558 C C . GLY A 1 88 ? 0.299 -3.565 12.258 1.00 81.38 88 GLY A C 1
ATOM 559 O O . GLY A 1 88 ? -0.908 -3.728 12.360 1.00 81.38 88 GLY A O 1
ATOM 560 N N . VAL A 1 89 ? 0.834 -2.344 12.227 1.00 81.44 89 VAL A N 1
ATOM 561 C CA . VAL A 1 89 ? 0.074 -1.110 12.505 1.00 81.44 89 VAL A CA 1
ATOM 562 C C . VAL A 1 89 ? -0.389 -0.446 11.200 1.00 81.44 89 VAL A C 1
ATOM 564 O O . VAL A 1 89 ? 0.397 0.284 10.595 1.00 81.44 89 VAL A O 1
ATOM 567 N N . PRO A 1 90 ? -1.622 -0.662 10.705 1.00 82.12 90 PRO A N 1
ATOM 568 C CA . PRO A 1 90 ? -2.103 0.079 9.549 1.00 82.12 90 PRO A CA 1
ATOM 569 C C . PRO A 1 90 ? -2.274 1.564 9.892 1.00 82.12 90 PRO A C 1
ATOM 571 O O . PRO A 1 90 ? -2.837 1.920 10.933 1.00 82.12 90 PRO A O 1
ATOM 574 N N . SER A 1 91 ? -1.804 2.434 8.998 1.00 82.75 91 SER A N 1
ATOM 575 C CA . SER A 1 91 ? -1.918 3.883 9.157 1.00 82.75 91 SER A CA 1
ATOM 576 C C . SER A 1 91 ? -2.490 4.556 7.918 1.00 82.75 91 SER A C 1
ATOM 578 O O . SER A 1 91 ? -2.177 4.191 6.780 1.00 82.75 91 SER A O 1
ATOM 580 N N . SER A 1 92 ? -3.318 5.582 8.119 1.00 82.00 92 SER A N 1
ATOM 581 C CA . SER A 1 92 ? -3.717 6.441 7.013 1.00 82.00 92 SER A CA 1
ATOM 582 C C . SER A 1 92 ? -3.854 7.922 7.356 1.00 82.00 92 SER A C 1
ATOM 584 O O . SER A 1 92 ? -4.301 8.319 8.433 1.00 82.00 92 SER A O 1
ATOM 586 N N . ALA A 1 93 ? -3.464 8.760 6.393 1.00 78.44 93 ALA A N 1
ATOM 587 C CA . ALA A 1 93 ? -3.500 10.210 6.495 1.00 78.44 93 ALA A CA 1
ATOM 588 C C . ALA A 1 93 ? -4.420 10.817 5.430 1.00 78.44 93 ALA A C 1
ATOM 590 O O . ALA A 1 93 ? -4.275 10.541 4.239 1.00 78.44 93 ALA A O 1
ATOM 591 N N . ARG A 1 94 ? -5.316 11.723 5.853 1.00 74.06 94 ARG A N 1
ATOM 592 C CA . ARG A 1 94 ? -6.221 12.477 4.958 1.00 74.06 94 ARG A CA 1
ATOM 593 C C . ARG A 1 94 ? -7.079 11.567 4.069 1.00 74.06 94 ARG A C 1
ATOM 595 O O . ARG A 1 94 ? -7.267 11.845 2.889 1.00 74.06 94 ARG A O 1
ATOM 602 N N . SER A 1 95 ? -7.564 10.478 4.649 1.00 70.00 95 SER A N 1
ATOM 603 C CA . SER A 1 95 ? -8.362 9.463 3.966 1.00 70.00 95 SER A CA 1
ATOM 604 C C . SER A 1 95 ? -9.823 9.608 4.325 1.00 70.00 95 SER A C 1
ATOM 606 O O . SER A 1 95 ? -10.111 9.918 5.469 1.00 70.00 95 SER A O 1
ATOM 608 N N . SER A 1 96 ? -10.744 9.419 3.382 1.00 71.19 96 SER A N 1
ATOM 609 C CA . SER A 1 96 ? -12.172 9.710 3.603 1.00 71.19 96 SER A CA 1
ATOM 610 C C . SER A 1 96 ? -12.873 8.664 4.476 1.00 71.19 96 SER A C 1
ATOM 612 O O . SER A 1 96 ? -13.682 9.025 5.324 1.00 71.19 96 SER A O 1
ATOM 614 N N . ALA A 1 97 ? -12.552 7.382 4.283 1.00 79.75 97 ALA A N 1
ATOM 615 C CA . ALA A 1 97 ? -13.155 6.260 5.008 1.00 79.75 97 ALA A CA 1
ATOM 616 C C . ALA A 1 97 ? -12.223 5.030 4.972 1.00 79.75 97 ALA A C 1
ATOM 618 O O . ALA A 1 97 ? -12.434 4.119 4.172 1.00 79.75 97 ALA A O 1
ATOM 619 N N . PRO A 1 98 ? -11.124 5.023 5.747 1.00 80.62 98 PRO A N 1
ATOM 620 C CA . PRO A 1 98 ? -10.244 3.862 5.807 1.00 80.62 98 PRO A CA 1
ATOM 621 C C . PRO A 1 98 ? -10.906 2.702 6.567 1.00 80.62 98 PRO A C 1
ATOM 623 O O . PRO A 1 98 ? -11.545 2.914 7.601 1.00 80.62 98 PRO A O 1
ATOM 626 N N . VAL A 1 99 ? -10.702 1.480 6.073 1.00 87.44 99 VAL A N 1
ATOM 627 C CA . VAL A 1 99 ? -11.132 0.235 6.720 1.00 87.44 99 VAL A CA 1
ATOM 628 C C . VAL A 1 99 ? -9.902 -0.567 7.122 1.00 87.44 99 VAL A C 1
ATOM 630 O O . VAL A 1 99 ? -9.074 -0.915 6.277 1.00 87.44 99 VAL A O 1
ATOM 633 N N . PHE A 1 100 ? -9.782 -0.873 8.410 1.00 85.62 100 PHE A N 1
ATOM 634 C CA . PHE A 1 100 ? -8.645 -1.597 8.963 1.00 85.62 100 PHE A CA 1
ATOM 635 C C . PHE A 1 100 ? -9.079 -2.847 9.720 1.00 85.62 100 PHE A C 1
ATOM 637 O O . PHE A 1 100 ? -9.979 -2.805 10.552 1.00 85.62 100 PHE A O 1
ATOM 644 N N . SER A 1 101 ? -8.376 -3.944 9.468 1.00 86.38 101 SER A N 1
ATOM 645 C CA . SER A 1 101 ? -8.405 -5.149 10.287 1.00 86.38 101 SER A CA 1
ATOM 646 C C . SER A 1 101 ? -6.976 -5.442 10.714 1.00 86.38 101 SER A C 1
ATOM 648 O O . SER A 1 101 ? -6.122 -5.680 9.857 1.00 86.38 101 SER A O 1
ATOM 650 N N . SER A 1 102 ? -6.674 -5.366 12.007 1.00 81.56 102 SER A N 1
ATOM 651 C CA . SER A 1 102 ? -5.309 -5.602 12.461 1.00 81.56 102 SER A CA 1
ATOM 652 C C . SER A 1 102 ? -5.186 -6.263 13.822 1.00 81.56 102 SER A C 1
ATOM 654 O O . SER A 1 102 ? -5.980 -6.020 14.712 1.00 81.56 102 SER A O 1
ATOM 656 N N . SER A 1 103 ? -4.155 -7.083 14.007 1.00 78.31 103 SER A N 1
ATOM 657 C CA . SER A 1 103 ? -3.810 -7.610 15.335 1.00 78.31 103 SER A CA 1
ATOM 658 C C . SER A 1 103 ? -3.068 -6.588 16.220 1.00 78.31 103 SER A C 1
ATOM 660 O O . SER A 1 103 ? -2.886 -6.802 17.417 1.00 78.31 103 SER A O 1
ATOM 662 N N . GLY A 1 104 ? -2.624 -5.470 15.645 1.00 72.12 104 GLY A N 1
ATOM 663 C CA . GLY A 1 104 ? -1.943 -4.365 16.317 1.00 72.12 104 GLY A CA 1
ATOM 664 C C . GLY A 1 104 ? -2.714 -3.048 16.207 1.00 72.12 104 GLY A C 1
ATOM 665 O O . GLY A 1 104 ? -3.827 -2.988 15.700 1.00 72.12 104 GLY A O 1
ATOM 666 N N . VAL A 1 105 ? -2.124 -1.955 16.680 1.00 72.50 105 VAL A N 1
ATOM 667 C CA . VAL A 1 105 ? -2.760 -0.624 16.694 1.00 72.50 105 VAL A CA 1
ATOM 668 C C . VAL A 1 105 ? -3.171 -0.176 15.285 1.00 72.50 105 VAL A C 1
ATOM 670 O O . VAL A 1 105 ? -2.371 -0.230 14.360 1.00 72.50 105 VAL A O 1
ATOM 673 N N . ALA A 1 106 ? -4.393 0.327 15.114 1.00 73.75 106 ALA A N 1
ATOM 674 C CA . ALA A 1 106 ? -4.817 0.994 13.881 1.00 73.75 106 ALA A CA 1
ATOM 675 C C . ALA A 1 106 ? -4.834 2.515 14.091 1.00 73.75 106 ALA A C 1
ATOM 677 O O . ALA A 1 106 ? -5.389 2.984 15.085 1.00 73.75 106 ALA A O 1
ATOM 678 N N . SER A 1 107 ? -4.239 3.290 13.176 1.00 74.00 107 SER A N 1
ATOM 679 C CA . SER A 1 107 ? -4.153 4.754 13.298 1.00 74.00 107 SER A CA 1
ATOM 680 C C . SER A 1 107 ? -4.727 5.485 12.081 1.00 74.00 107 SER A C 1
ATOM 682 O O . SER A 1 107 ? -4.386 5.180 10.937 1.00 74.00 107 SER A O 1
ATOM 684 N N . SER A 1 108 ? -5.577 6.490 12.308 1.00 73.69 108 SER A N 1
ATOM 685 C CA . SER A 1 108 ? -6.067 7.371 11.240 1.00 73.69 108 SER A CA 1
ATOM 686 C C . SER A 1 108 ? -6.102 8.835 11.669 1.00 73.69 108 SER A C 1
ATOM 688 O O . SER A 1 108 ? -6.706 9.197 12.676 1.00 73.69 108 SER A O 1
ATOM 690 N N . ALA A 1 109 ? -5.465 9.716 10.899 1.00 65.50 109 ALA A N 1
ATOM 691 C CA . ALA A 1 109 ? -5.349 11.125 11.281 1.00 65.50 109 ALA A CA 1
ATOM 692 C C . ALA A 1 109 ? -6.592 11.970 10.932 1.00 65.50 109 ALA A C 1
ATOM 694 O O . ALA A 1 109 ? -6.794 13.025 11.537 1.00 65.50 109 ALA A O 1
ATOM 695 N N . TYR A 1 110 ? -7.403 11.532 9.961 1.00 58.03 110 TYR A N 1
ATOM 696 C CA . TYR A 1 110 ? -8.521 12.302 9.406 1.00 58.03 110 TYR A CA 1
ATOM 697 C C . TYR A 1 110 ? -9.675 11.377 8.975 1.00 58.03 110 TYR A C 1
ATOM 699 O O . TYR A 1 110 ? -9.418 10.337 8.371 1.00 58.03 110 TYR A O 1
ATOM 707 N N . SER A 1 111 ? -10.916 11.813 9.226 1.00 63.72 111 SER A N 1
ATOM 708 C CA . SER A 1 111 ? -12.199 11.178 8.827 1.00 63.72 111 SER A CA 1
ATOM 709 C C . SER A 1 111 ? -12.643 9.980 9.665 1.00 63.72 111 SER A C 1
ATOM 711 O O . SER A 1 111 ? -12.034 9.724 10.690 1.00 63.72 111 SER A O 1
ATOM 713 N N . ALA A 1 112 ? -13.743 9.315 9.284 1.00 70.19 112 ALA A N 1
ATOM 714 C CA . ALA A 1 112 ? -14.427 8.228 9.998 1.00 70.19 112 ALA A CA 1
ATOM 715 C C . ALA A 1 112 ? -13.845 6.836 9.646 1.00 70.19 112 ALA A C 1
ATOM 717 O O . ALA A 1 112 ? -14.313 6.214 8.691 1.00 70.19 112 ALA A O 1
ATOM 718 N N . PRO A 1 113 ? -12.796 6.342 10.337 1.00 74.69 113 PRO A N 1
ATOM 719 C CA . PRO A 1 113 ? -12.309 4.987 10.126 1.00 74.69 113 PRO A CA 1
ATOM 720 C C . PRO A 1 113 ? -13.315 3.958 10.634 1.00 74.69 113 PRO A C 1
ATOM 722 O O . PRO A 1 113 ? -13.954 4.165 11.666 1.00 74.69 113 PRO A O 1
ATOM 725 N N . ALA A 1 114 ? -13.353 2.811 9.964 1.00 82.12 114 ALA A N 1
ATOM 726 C CA . ALA A 1 114 ? -13.822 1.567 10.554 1.00 82.12 114 ALA A CA 1
ATOM 727 C C . ALA A 1 114 ? -12.590 0.709 10.860 1.00 82.12 114 ALA A C 1
ATOM 729 O O . ALA A 1 114 ? -11.895 0.291 9.933 1.00 82.12 114 ALA A O 1
ATOM 730 N N . ALA A 1 115 ? -12.278 0.471 12.133 1.00 79.44 115 ALA A N 1
ATOM 731 C CA . ALA A 1 115 ? -11.151 -0.383 12.502 1.00 79.44 115 ALA A CA 1
ATOM 732 C C . ALA A 1 115 ? -11.568 -1.499 13.461 1.00 79.44 115 ALA A C 1
ATOM 734 O O . ALA A 1 115 ? -12.198 -1.250 14.486 1.00 79.44 115 ALA A O 1
ATOM 735 N N . SER A 1 116 ? -11.171 -2.725 13.129 1.00 82.00 116 SER A N 1
ATOM 736 C CA . SER A 1 116 ? -11.229 -3.880 14.016 1.00 82.00 116 SER A CA 1
ATOM 737 C C . SER A 1 116 ? -9.811 -4.239 14.430 1.00 82.00 116 SER A C 1
ATOM 739 O O . SER A 1 116 ? -8.976 -4.518 13.564 1.00 82.00 116 SER A O 1
ATOM 741 N N . SER A 1 117 ? -9.517 -4.199 15.728 1.00 76.94 117 SER A N 1
ATOM 742 C CA . SER A 1 117 ? -8.185 -4.537 16.208 1.00 76.94 117 SER A CA 1
ATOM 743 C C . SER A 1 117 ? -8.126 -5.104 17.620 1.00 76.94 117 SER A C 1
ATOM 745 O O . SER A 1 117 ? -8.816 -4.623 18.510 1.00 76.94 117 SER A O 1
ATOM 747 N N . SER A 1 118 ? -7.247 -6.087 17.843 1.00 76.56 118 SER A N 1
ATOM 748 C CA . SER A 1 118 ? -6.895 -6.555 19.197 1.00 76.56 118 SER A CA 1
ATOM 749 C C . SER A 1 118 ? -6.003 -5.570 19.970 1.00 76.56 118 SER A C 1
ATOM 751 O O . SER A 1 118 ? -5.779 -5.730 21.164 1.00 76.56 118 SER A O 1
ATOM 753 N N . GLY A 1 119 ? -5.463 -4.550 19.300 1.00 67.69 119 GLY A N 1
ATOM 754 C CA . GLY A 1 119 ? -4.762 -3.420 19.906 1.00 67.69 119 GLY A CA 1
ATOM 755 C C . GLY A 1 119 ? -5.657 -2.188 20.064 1.00 67.69 119 GLY A C 1
ATOM 756 O O . GLY A 1 119 ? -6.795 -2.149 19.608 1.00 67.69 119 GLY A O 1
ATOM 757 N N . VAL A 1 120 ? -5.123 -1.133 20.687 1.00 66.38 120 VAL A N 1
ATOM 758 C CA . VAL A 1 120 ? -5.863 0.123 20.896 1.00 66.38 120 VAL A CA 1
ATOM 759 C C . VAL A 1 120 ? -5.974 0.887 19.570 1.00 66.38 120 VAL A C 1
ATOM 761 O O . VAL A 1 120 ? -4.941 1.278 19.025 1.00 66.38 120 VAL A O 1
ATOM 764 N N . PRO A 1 121 ? -7.175 1.145 19.029 1.00 69.19 121 PRO A N 1
ATOM 765 C CA . PRO A 1 121 ? -7.321 2.009 17.868 1.00 69.19 121 PRO A CA 1
ATOM 766 C C . PRO A 1 121 ? -7.112 3.476 18.263 1.00 69.19 121 PRO A C 1
ATOM 768 O O . PRO A 1 121 ? -7.564 3.933 19.312 1.00 69.19 121 PRO A O 1
ATOM 771 N N . SER A 1 122 ? -6.435 4.237 17.406 1.00 70.94 122 SER A N 1
ATOM 772 C CA . SER A 1 122 ? -6.195 5.665 17.597 1.00 70.94 122 SER A CA 1
ATOM 773 C C . SER A 1 122 ? -6.720 6.454 16.406 1.00 70.94 122 SER A C 1
ATOM 775 O O . SER A 1 122 ? -6.516 6.092 15.244 1.00 70.94 122 SER A O 1
ATOM 777 N N . SER A 1 123 ? -7.407 7.561 16.669 1.00 70.19 123 SER A N 1
ATOM 778 C CA . SER A 1 123 ? -7.785 8.502 15.620 1.00 70.19 123 SER A CA 1
ATOM 779 C C . SER A 1 123 ? -7.603 9.944 16.037 1.00 70.19 123 SER A C 1
ATOM 781 O O . SER A 1 123 ? -7.837 10.308 17.183 1.00 70.19 123 SER A O 1
ATOM 783 N N . GLY A 1 124 ? -7.153 10.748 15.074 1.00 70.50 124 GLY A N 1
ATOM 784 C CA . GLY A 1 124 ? -6.987 12.188 15.215 1.00 70.50 124 GLY A CA 1
ATOM 785 C C . GLY A 1 124 ? -8.308 12.927 15.002 1.00 70.50 124 GLY A C 1
ATOM 786 O O . GLY A 1 124 ? -9.288 12.712 15.711 1.00 70.50 124 GLY A O 1
ATOM 787 N N . ARG A 1 125 ? -8.354 13.812 13.999 1.00 64.56 125 ARG A N 1
ATOM 788 C CA . ARG A 1 125 ? -9.556 14.588 13.651 1.00 64.56 125 ARG A CA 1
ATOM 789 C C . ARG A 1 125 ? -10.548 13.712 12.878 1.00 64.56 125 ARG A C 1
ATOM 791 O O . ARG A 1 125 ? -10.623 13.776 11.650 1.00 64.56 125 ARG A O 1
ATOM 798 N N . SER A 1 126 ? -11.281 12.873 13.602 1.00 64.81 126 SER A N 1
ATOM 799 C CA . SER A 1 126 ? -12.342 12.024 13.059 1.00 64.81 126 SER A CA 1
ATOM 800 C C . SER A 1 126 ? -13.724 12.600 13.348 1.00 64.81 126 SER A C 1
ATOM 802 O O . SER A 1 126 ? -13.976 13.079 14.448 1.00 64.81 126 SER A O 1
ATOM 804 N N . SER A 1 127 ? -14.621 12.539 12.363 1.00 60.62 127 SER A N 1
ATOM 805 C CA . SER A 1 127 ? -16.010 12.985 12.520 1.00 60.62 127 SER A CA 1
ATOM 806 C C . SER A 1 127 ? -16.924 11.910 13.125 1.00 60.62 127 SER A C 1
ATOM 808 O O . SER A 1 127 ? -17.950 12.273 13.685 1.00 60.62 127 SER A O 1
ATOM 810 N N . ALA A 1 128 ? -16.573 10.618 13.010 1.00 71.44 128 ALA A N 1
ATOM 811 C CA . ALA A 1 128 ? -17.349 9.483 13.534 1.00 71.44 128 ALA A CA 1
ATOM 812 C C . ALA A 1 128 ? -16.573 8.150 13.389 1.00 71.44 128 ALA A C 1
ATOM 814 O O . ALA A 1 128 ? -16.839 7.386 12.461 1.00 71.44 128 ALA A O 1
ATOM 815 N N . PRO A 1 129 ? -15.569 7.860 14.231 1.00 72.06 129 PRO A N 1
ATOM 816 C CA . PRO A 1 129 ? -14.847 6.598 14.136 1.00 72.06 129 PRO A CA 1
ATOM 817 C C . PRO A 1 129 ? -15.693 5.424 14.655 1.00 72.06 129 PRO A C 1
ATOM 819 O O . PRO A 1 129 ? -16.369 5.548 15.677 1.00 72.06 129 PRO A O 1
ATOM 822 N N . VAL A 1 130 ? -15.611 4.271 13.986 1.00 81.62 130 VAL A N 1
ATOM 823 C CA . VAL A 1 130 ? -16.172 2.996 14.456 1.00 81.62 130 VAL A CA 1
ATOM 824 C C . VAL A 1 130 ? -15.021 2.058 14.785 1.00 81.62 130 VAL A C 1
ATOM 826 O O . VAL A 1 130 ? -14.205 1.729 13.920 1.00 81.62 130 VAL A O 1
ATOM 829 N N . PHE A 1 131 ? -14.965 1.617 16.037 1.00 80.50 131 PHE A N 1
ATOM 830 C CA . PHE A 1 131 ? -13.924 0.729 16.530 1.00 80.50 131 PHE A CA 1
ATOM 831 C C . PHE A 1 131 ? -14.515 -0.530 17.139 1.00 80.50 131 PHE A C 1
ATOM 833 O O . PHE A 1 131 ? -15.444 -0.457 17.940 1.00 80.50 131 PHE A O 1
ATOM 840 N N . SER A 1 132 ? -13.937 -1.669 16.778 1.00 77.56 132 SER A N 1
ATOM 841 C CA . SER A 1 132 ? -14.188 -2.955 17.418 1.00 77.56 132 SER A CA 1
ATOM 842 C C . SER A 1 132 ? -12.867 -3.500 17.941 1.00 77.56 132 SER A C 1
ATOM 844 O O . SER A 1 132 ? -11.862 -3.471 17.230 1.00 77.56 132 SER A O 1
ATOM 846 N N . SER A 1 133 ? -12.864 -3.988 19.176 1.00 71.62 133 SER A N 1
ATOM 847 C CA . SER A 1 133 ? -11.722 -4.680 19.763 1.00 71.62 133 SER A CA 1
ATOM 848 C C . SER A 1 133 ? -12.178 -6.021 20.319 1.00 71.62 133 SER A C 1
ATOM 850 O O . SER A 1 133 ? -13.306 -6.133 20.802 1.00 71.62 133 SER A O 1
ATOM 852 N N . SER A 1 134 ? -11.343 -7.043 20.151 1.00 63.22 134 SER A N 1
ATOM 853 C CA . SER A 1 134 ? -11.568 -8.423 20.595 1.00 63.22 134 SER A CA 1
ATOM 854 C C . SER A 1 134 ? -10.464 -8.836 21.546 1.00 63.22 134 SER A C 1
ATOM 856 O O . SER A 1 134 ? -9.309 -8.427 21.283 1.00 63.22 134 SER A O 1
#

Sequence (134 aa):
SAPAASSSGVPSSGRSSAPVFSSSGVASSGRSSSPVASSSGVPSLGRSSAPVFSSSGVASSVRSSAPVFSSSGVPSSAYSAPAASSSGVPSSARSSAPVFSSSGVASSAYSAPAASSSGVPSSGRSSAPVFSSS

pLDDT: mean 78.9, std 7.37, range [53.75, 91.88]

Secondary structure (DSSP, 8-state):
---EEEESS--EEEEESS-EEEESS--EEEEESS-EEEESS--EEEEESS-EEEESS--EEEEESS-EEEESS--EEESS--EEEESS--EEES-SS-EEEESS--EEEES--EEEESS--EEEE-SS-EEE--

Organism: NCBI:txid669874

Foldseek 3Di:
DAAEDEECDEAEEEEDAEHEYEYQEEYEYHDYAEYEYEYQYEYEYEAYAEYEYHYQEEYEYEHYAEYEEEYQYEYEYEPYQYEYEYQYEYEYENYAEHEYEYQEEYEYAEEAYEYEYCYHYYYHHYPHYHYHHD